Protein AF-A0A730QBM3-F1 (afdb_monomer_lite)

Radius of gyration: 11.01 Å; chains: 1; bounding box: 27×21×22 Å

Sequence (63 aa):
MSKIAEFVKRMEEQGRTLEVSGNFVVVTPAAELSITDMLEMQNLNKKGELADYITKSIKGAAQ

pLDDT: mean 84.25, std 12.79, range [33.66, 91.94]

Foldseek 3Di:
DDPLVVLQVVLVVVVWHWADDPLDIDIPPPPPPDPVNVVSRCVCCVVDNSVVVSVVVVVVVPD

Organism: NCBI:txid611

Secondary structure (DSSP, 8-state):
--HHHHHHHHHHHTT-EEEEETTEEEEES-TT--HHHHHHHHHHTTTSHHHHHHHHHHHHHT-

Structure (mmCIF, N/CA/C/O backbone):
data_AF-A0A730QBM3-F1
#
_entry.id   AF-A0A730QBM3-F1
#
loop_
_atom_site.group_PDB
_atom_site.id
_atom_site.type_symbol
_atom_site.label_atom_id
_atom_site.label_alt_id
_atom_site.label_comp_id
_atom_site.label_asym_id
_atom_site.label_entity_id
_atom_site.label_seq_id
_atom_site.pdbx_PDB_ins_code
_atom_site.Cartn_x
_atom_site.Cartn_y
_atom_site.Cartn_z
_atom_site.occupancy
_atom_site.B_iso_or_equiv
_atom_site.auth_seq_id
_atom_site.auth_comp_id
_atom_site.auth_asym_id
_atom_site.auth_atom_id
_atom_site.pdbx_PDB_model_num
ATOM 1 N N . MET A 1 1 ? 3.937 13.615 6.690 1.00 57.88 1 MET A N 1
ATOM 2 C CA . MET A 1 1 ? 3.212 12.706 5.776 1.00 57.88 1 MET A CA 1
ATOM 3 C C . MET A 1 1 ? 3.020 11.373 6.482 1.00 57.88 1 MET A C 1
ATOM 5 O O . MET A 1 1 ? 3.819 11.053 7.352 1.00 57.88 1 MET A O 1
ATOM 9 N N . SER A 1 2 ? 1.943 10.640 6.194 1.00 82.62 2 SER A N 1
ATOM 10 C CA . SER A 1 2 ? 1.756 9.286 6.739 1.00 82.62 2 SER A CA 1
ATOM 11 C C . SER A 1 2 ? 2.679 8.309 6.013 1.00 82.62 2 SER A C 1
ATOM 13 O O . SER A 1 2 ? 2.779 8.390 4.792 1.00 82.62 2 SER A O 1
ATOM 15 N N . LYS A 1 3 ? 3.273 7.343 6.728 1.00 87.56 3 LYS A N 1
ATOM 16 C CA . LYS A 1 3 ? 4.153 6.310 6.137 1.00 87.56 3 LYS A CA 1
ATOM 17 C C . LYS A 1 3 ? 3.514 5.579 4.950 1.00 87.56 3 LYS A C 1
ATOM 19 O O . LYS A 1 3 ? 4.194 5.233 3.997 1.00 87.56 3 LYS A O 1
ATOM 24 N N . ILE A 1 4 ? 2.193 5.394 4.997 1.00 89.69 4 ILE A N 1
ATOM 25 C CA . ILE A 1 4 ? 1.405 4.803 3.910 1.00 89.69 4 ILE A CA 1
ATOM 26 C C . ILE A 1 4 ? 1.448 5.671 2.645 1.00 89.69 4 ILE A C 1
ATOM 28 O O . ILE A 1 4 ? 1.669 5.150 1.561 1.00 89.69 4 ILE A O 1
ATOM 32 N N . ALA A 1 5 ? 1.281 6.988 2.778 1.00 89.12 5 ALA A N 1
ATOM 33 C CA . ALA A 1 5 ? 1.318 7.909 1.643 1.00 89.12 5 ALA A CA 1
ATOM 34 C C . ALA A 1 5 ? 2.720 7.984 1.021 1.00 89.12 5 ALA A C 1
ATOM 36 O O . ALA A 1 5 ? 2.847 8.034 -0.198 1.00 89.12 5 ALA A O 1
ATOM 37 N N . GLU A 1 6 ? 3.769 7.952 1.850 1.00 91.62 6 GLU A N 1
ATOM 38 C CA . GLU A 1 6 ? 5.154 7.893 1.366 1.00 91.62 6 GLU A CA 1
ATOM 39 C C . GLU A 1 6 ? 5.428 6.583 0.624 1.00 91.62 6 GLU A C 1
ATOM 41 O O . GLU A 1 6 ? 5.989 6.610 -0.465 1.00 91.62 6 GLU A O 1
ATOM 46 N N . PHE A 1 7 ? 4.969 5.450 1.164 1.00 90.94 7 PHE A N 1
ATOM 47 C CA . PHE A 1 7 ? 5.096 4.147 0.514 1.00 90.94 7 PHE A CA 1
ATOM 48 C C . PHE A 1 7 ? 4.374 4.095 -0.836 1.00 90.94 7 PHE A C 1
ATOM 50 O O . PHE A 1 7 ? 4.967 3.680 -1.827 1.00 90.94 7 PHE A O 1
ATOM 57 N N . VAL A 1 8 ? 3.115 4.543 -0.891 1.00 90.06 8 VAL A N 1
ATOM 58 C CA . VAL A 1 8 ? 2.316 4.549 -2.127 1.00 90.06 8 VAL A CA 1
ATOM 59 C C . VAL A 1 8 ? 2.980 5.419 -3.187 1.00 90.06 8 VAL A C 1
ATOM 61 O O . VAL A 1 8 ? 3.252 4.929 -4.278 1.00 90.06 8 VAL A O 1
ATOM 64 N N . LYS A 1 9 ? 3.352 6.654 -2.831 1.00 90.25 9 LYS A N 1
ATOM 65 C CA . LYS A 1 9 ? 4.046 7.563 -3.745 1.00 90.25 9 LYS A CA 1
ATOM 66 C C . LYS A 1 9 ? 5.350 6.957 -4.266 1.00 90.25 9 LYS A C 1
ATOM 68 O O . LYS A 1 9 ? 5.629 7.024 -5.455 1.00 90.25 9 LYS A O 1
ATOM 73 N N . ARG A 1 10 ? 6.132 6.323 -3.390 1.00 90.94 10 ARG A N 1
ATOM 74 C CA . ARG A 1 10 ? 7.391 5.672 -3.765 1.00 90.94 10 ARG A CA 1
ATOM 75 C C . ARG A 1 10 ? 7.168 4.510 -4.736 1.00 90.94 10 ARG A C 1
ATOM 77 O O . ARG A 1 10 ? 7.970 4.323 -5.644 1.00 90.94 10 ARG A O 1
ATOM 84 N N . MET A 1 11 ? 6.102 3.729 -4.551 1.00 90.94 11 MET A N 1
ATOM 85 C CA . MET A 1 11 ? 5.721 2.667 -5.488 1.00 90.94 11 MET A CA 1
ATOM 86 C C . MET A 1 11 ? 5.328 3.251 -6.850 1.00 90.94 11 MET A C 1
ATOM 88 O O . MET A 1 11 ? 5.822 2.770 -7.867 1.00 90.94 11 MET A O 1
ATOM 92 N N . GLU A 1 12 ? 4.551 4.336 -6.873 1.00 89.38 12 GLU A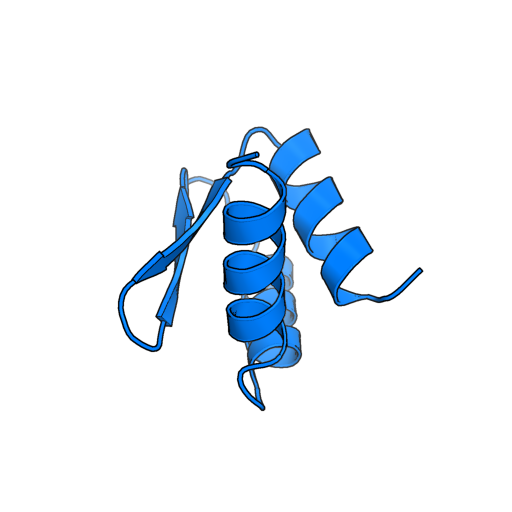 N 1
ATOM 93 C CA . GLU A 1 12 ? 4.190 5.048 -8.108 1.00 89.38 12 GLU A CA 1
ATOM 94 C C . GLU A 1 12 ? 5.419 5.622 -8.831 1.00 89.38 12 GLU A C 1
ATOM 96 O O . GLU A 1 12 ? 5.550 5.467 -10.043 1.00 89.38 12 GLU A O 1
ATOM 101 N N . GLU A 1 13 ? 6.368 6.213 -8.097 1.00 90.69 13 GLU A N 1
ATOM 102 C CA . GLU A 1 13 ? 7.638 6.718 -8.644 1.00 90.69 13 GLU A CA 1
ATOM 103 C C . GLU A 1 13 ? 8.517 5.599 -9.226 1.00 90.69 13 GLU A C 1
ATOM 105 O O . GLU A 1 13 ? 9.307 5.838 -10.138 1.00 90.69 13 GLU A O 1
ATOM 110 N N . GLN A 1 14 ? 8.354 4.363 -8.747 1.00 88.31 14 GLN A N 1
ATOM 111 C CA . GLN A 1 14 ? 8.981 3.165 -9.314 1.00 88.31 14 GLN A CA 1
ATOM 112 C C . GLN A 1 14 ? 8.192 2.565 -10.491 1.00 88.31 14 GLN A C 1
ATOM 114 O O . GLN A 1 14 ? 8.546 1.492 -10.978 1.00 88.31 14 GLN A O 1
ATOM 119 N N . GLY A 1 15 ? 7.122 3.224 -10.947 1.00 88.88 15 GLY A N 1
ATOM 120 C CA . GLY A 1 15 ? 6.259 2.732 -12.020 1.00 88.88 15 GLY A CA 1
ATOM 121 C C . GLY A 1 15 ? 5.378 1.556 -11.598 1.00 88.88 15 GLY A C 1
ATOM 122 O O . GLY A 1 15 ? 4.966 0.763 -12.444 1.00 88.88 15 GLY A O 1
ATOM 123 N N . ARG A 1 16 ? 5.117 1.412 -10.294 1.00 90.12 16 ARG A N 1
ATOM 124 C CA . ARG A 1 16 ? 4.260 0.368 -9.730 1.00 90.12 16 ARG A CA 1
ATOM 125 C C . ARG A 1 16 ? 2.932 0.960 -9.286 1.00 90.12 16 ARG A C 1
ATOM 127 O O . ARG A 1 16 ? 2.869 2.022 -8.676 1.00 90.12 16 ARG A O 1
ATOM 134 N N . THR A 1 17 ? 1.868 0.218 -9.526 1.00 89.81 17 THR A N 1
ATOM 135 C CA . THR A 1 17 ? 0.512 0.547 -9.104 1.00 89.81 17 THR A CA 1
ATOM 136 C C . THR A 1 17 ? 0.116 -0.352 -7.944 1.00 89.81 17 THR A C 1
ATOM 138 O O . THR A 1 17 ? 0.389 -1.554 -7.959 1.00 89.81 17 THR A O 1
ATOM 141 N N . LEU A 1 18 ? -0.512 0.241 -6.930 1.00 90.38 18 LEU A N 1
ATOM 142 C CA . LE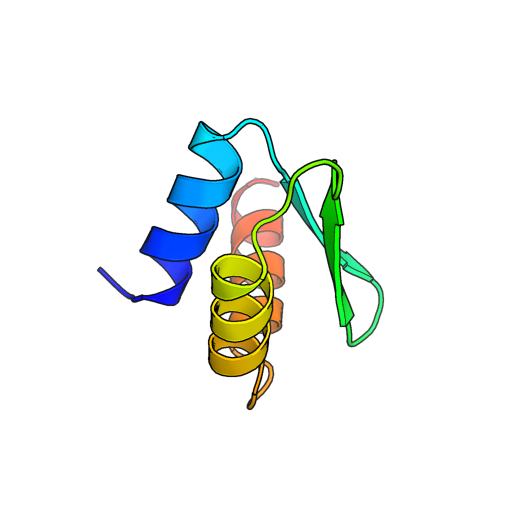U A 1 18 ? -1.094 -0.471 -5.800 1.00 90.38 18 LEU A CA 1
ATOM 143 C C . LEU A 1 18 ? -2.614 -0.486 -5.946 1.00 90.38 18 LEU A C 1
ATOM 145 O O . LEU A 1 18 ? -3.236 0.563 -6.093 1.00 90.38 18 LEU A O 1
ATOM 149 N N . GLU A 1 19 ? -3.210 -1.666 -5.861 1.00 90.12 19 GLU A N 1
ATOM 150 C CA . GLU A 1 19 ? -4.648 -1.874 -6.019 1.00 90.12 19 GLU A CA 1
ATOM 151 C C . GLU A 1 19 ? -5.191 -2.734 -4.881 1.00 90.12 19 GLU A C 1
ATOM 153 O O . GLU A 1 19 ? -4.477 -3.551 -4.301 1.00 90.12 19 GLU A O 1
ATOM 158 N N . VAL A 1 20 ? -6.474 -2.577 -4.558 1.00 89.75 20 VAL A N 1
ATOM 159 C CA . VAL A 1 20 ? -7.153 -3.442 -3.586 1.00 89.75 20 VAL A CA 1
ATOM 160 C C . VAL A 1 20 ? -8.032 -4.432 -4.337 1.00 89.75 20 VAL A C 1
ATOM 162 O O . VAL A 1 20 ? -9.028 -4.053 -4.947 1.00 89.75 20 VAL A O 1
ATOM 165 N N . SER A 1 21 ? -7.673 -5.713 -4.276 1.00 84.25 21 SER A N 1
ATOM 166 C CA . SER A 1 21 ? -8.491 -6.823 -4.770 1.00 84.25 21 SER A CA 1
ATOM 167 C C . SER A 1 21 ? -9.132 -7.547 -3.591 1.00 84.25 21 SER A C 1
ATOM 169 O O . SER A 1 21 ? -8.498 -8.343 -2.893 1.00 84.25 21 SER A O 1
ATOM 171 N N . GLY A 1 22 ? -10.408 -7.250 -3.342 1.00 81.62 22 GLY A N 1
ATOM 172 C CA . GLY A 1 22 ? -11.138 -7.770 -2.187 1.00 81.62 22 GLY A CA 1
ATOM 173 C C . GLY A 1 22 ? -10.538 -7.263 -0.875 1.00 81.62 22 GLY A C 1
ATOM 174 O O . GLY A 1 22 ? -10.607 -6.075 -0.586 1.00 81.62 22 GLY A O 1
ATOM 175 N N . ASN A 1 23 ? -9.946 -8.167 -0.088 1.00 79.44 23 ASN A N 1
ATOM 176 C CA . ASN A 1 23 ? -9.298 -7.840 1.188 1.00 79.44 23 ASN A CA 1
ATOM 177 C C . ASN A 1 23 ? -7.759 -7.775 1.091 1.00 79.44 23 ASN A C 1
ATOM 179 O O . ASN A 1 23 ? -7.073 -7.722 2.112 1.00 79.44 23 ASN A O 1
ATOM 183 N N . PHE A 1 24 ? -7.206 -7.833 -0.125 1.00 82.19 24 PHE A N 1
ATOM 184 C CA . PHE A 1 24 ? -5.766 -7.885 -0.365 1.00 82.19 24 PHE A CA 1
ATOM 185 C C . PHE A 1 24 ? -5.282 -6.664 -1.138 1.00 82.19 24 PHE A C 1
ATOM 187 O O . PHE A 1 24 ? -5.942 -6.204 -2.066 1.00 82.19 24 PHE A O 1
ATOM 194 N N . VAL A 1 25 ? -4.096 -6.178 -0.768 1.00 88.56 25 VAL A N 1
ATOM 195 C CA . VAL A 1 25 ? -3.362 -5.170 -1.538 1.00 88.56 25 VAL A CA 1
ATOM 196 C C . VAL A 1 25 ? -2.465 -5.894 -2.532 1.00 88.56 25 VAL A C 1
ATOM 198 O O . VAL A 1 25 ? -1.676 -6.757 -2.145 1.00 88.56 25 VAL A O 1
ATOM 201 N N . VAL A 1 26 ? -2.603 -5.540 -3.801 1.00 89.56 26 VAL A N 1
ATOM 202 C CA . VAL A 1 26 ? -1.855 -6.084 -4.931 1.00 89.56 26 VAL A CA 1
ATOM 203 C C . VAL A 1 26 ? -0.953 -4.985 -5.482 1.00 89.56 26 VAL A C 1
ATOM 205 O O . VAL A 1 26 ? -1.344 -3.821 -5.509 1.00 89.56 26 VAL A O 1
ATOM 208 N N . VAL A 1 27 ? 0.256 -5.353 -5.905 1.00 90.19 27 VAL A N 1
ATOM 209 C CA . VAL A 1 27 ? 1.221 -4.446 -6.536 1.00 90.19 27 VAL A CA 1
ATOM 210 C C . VAL A 1 27 ? 1.565 -4.940 -7.938 1.00 90.19 27 VAL A C 1
ATOM 212 O O . VAL A 1 27 ? 1.905 -6.112 -8.112 1.00 90.19 27 VAL A O 1
ATOM 215 N N . THR A 1 28 ? 1.503 -4.050 -8.929 1.00 90.12 28 THR A N 1
ATOM 216 C CA . THR A 1 28 ? 1.745 -4.377 -10.342 1.00 90.12 28 THR A CA 1
ATOM 217 C C . THR A 1 28 ? 2.619 -3.302 -11.002 1.00 90.12 28 THR A C 1
ATOM 219 O O . THR A 1 28 ? 2.254 -2.135 -10.935 1.00 90.12 28 THR A O 1
ATOM 222 N N . PRO A 1 29 ? 3.738 -3.645 -11.669 1.00 89.31 29 PRO A N 1
ATOM 223 C CA . PRO A 1 29 ? 4.347 -4.970 -11.735 1.00 89.31 29 PRO A CA 1
ATOM 224 C C . PRO A 1 29 ? 5.011 -5.374 -10.404 1.00 89.31 29 PRO A C 1
ATOM 226 O O . PRO A 1 29 ? 5.679 -4.580 -9.738 1.00 89.31 29 PRO A O 1
ATOM 229 N N . ALA A 1 30 ? 4.869 -6.652 -10.042 1.00 84.44 30 ALA A N 1
ATOM 230 C CA . ALA A 1 30 ? 5.549 -7.252 -8.888 1.00 84.44 30 ALA A CA 1
ATOM 231 C C . ALA A 1 30 ? 6.991 -7.700 -9.200 1.00 84.44 30 ALA A C 1
ATOM 233 O O . ALA A 1 30 ? 7.720 -8.118 -8.300 1.00 84.44 30 ALA A O 1
ATOM 234 N N . ALA A 1 31 ? 7.411 -7.626 -10.469 1.00 83.88 31 ALA A N 1
ATOM 235 C CA . ALA A 1 31 ? 8.776 -7.942 -10.873 1.00 83.88 31 ALA A CA 1
ATOM 236 C C . ALA A 1 31 ? 9.772 -7.047 -10.119 1.00 83.88 31 ALA A C 1
ATOM 238 O O . ALA A 1 31 ? 9.510 -5.863 -9.895 1.00 83.88 31 ALA A O 1
ATOM 239 N N . GLU A 1 32 ? 10.885 -7.636 -9.676 1.00 84.81 32 GLU A N 1
ATOM 240 C CA . GLU A 1 32 ? 11.965 -6.929 -8.967 1.00 84.81 32 GLU A CA 1
ATOM 241 C C . GLU A 1 32 ? 11.505 -6.188 -7.700 1.00 84.81 32 GLU A C 1
ATOM 243 O O . GLU A 1 32 ? 12.142 -5.235 -7.252 1.00 84.81 32 GLU A O 1
ATOM 248 N N . LEU A 1 33 ? 10.363 -6.569 -7.119 1.00 86.81 33 LEU A N 1
ATOM 249 C CA . LEU A 1 33 ? 9.942 -6.037 -5.831 1.00 86.81 33 LEU A CA 1
ATOM 250 C C . LEU A 1 33 ? 10.907 -6.553 -4.760 1.00 86.81 33 LEU A C 1
ATOM 252 O O . LEU A 1 33 ? 11.104 -7.760 -4.607 1.00 86.81 33 LEU A O 1
ATOM 256 N N . SER A 1 34 ? 11.528 -5.635 -4.026 1.00 90.00 34 SER A N 1
ATOM 257 C CA . SER A 1 34 ? 12.471 -6.014 -2.978 1.00 90.00 34 SER A CA 1
ATOM 258 C C . SER A 1 34 ? 11.740 -6.670 -1.807 1.00 90.00 34 SER A C 1
ATOM 260 O O . SER A 1 34 ? 10.625 -6.288 -1.456 1.00 90.00 34 SER A O 1
ATOM 262 N N . ILE A 1 35 ? 12.396 -7.615 -1.131 1.00 88.94 35 ILE A N 1
ATOM 263 C CA . ILE A 1 35 ? 11.839 -8.263 0.071 1.00 88.94 35 ILE A CA 1
ATOM 264 C C . ILE A 1 35 ? 11.498 -7.214 1.143 1.00 88.94 35 ILE A C 1
ATOM 266 O O . ILE A 1 35 ? 10.465 -7.312 1.801 1.00 88.94 35 ILE A O 1
ATOM 270 N N . THR A 1 36 ? 12.322 -6.172 1.275 1.00 90.69 36 THR A N 1
ATOM 271 C CA . THR A 1 36 ? 12.069 -5.032 2.170 1.00 90.69 36 THR A CA 1
ATOM 272 C C . THR A 1 36 ? 10.731 -4.354 1.879 1.00 90.69 36 THR A C 1
ATOM 274 O O . THR A 1 36 ? 10.003 -4.013 2.806 1.00 90.69 36 THR A O 1
ATOM 277 N N . ASP A 1 37 ? 10.365 -4.232 0.605 1.00 90.00 37 ASP A N 1
ATOM 278 C CA . ASP A 1 37 ? 9.131 -3.576 0.171 1.00 90.00 37 ASP A CA 1
ATOM 279 C C . ASP A 1 37 ? 7.913 -4.436 0.441 1.00 90.00 37 ASP A C 1
ATOM 281 O O . ASP A 1 37 ? 6.877 -3.931 0.862 1.00 90.00 37 ASP A O 1
ATOM 285 N N . MET A 1 38 ? 8.056 -5.751 0.274 1.00 88.81 38 MET A N 1
ATOM 286 C CA . MET A 1 38 ? 7.030 -6.710 0.670 1.00 88.81 38 MET A CA 1
ATOM 287 C C . MET A 1 38 ? 6.779 -6.668 2.180 1.00 88.81 38 MET A C 1
ATOM 289 O O . MET A 1 38 ? 5.626 -6.665 2.611 1.00 88.81 38 MET A O 1
ATOM 293 N N . LEU A 1 39 ? 7.842 -6.618 2.989 1.00 91.75 39 LEU A N 1
ATOM 294 C CA . LEU A 1 39 ? 7.739 -6.529 4.447 1.00 91.75 39 LEU A CA 1
ATOM 295 C C . LEU A 1 39 ? 7.108 -5.206 4.886 1.00 91.75 39 LEU A C 1
ATOM 297 O O . LEU A 1 39 ? 6.243 -5.198 5.762 1.00 91.75 39 LEU A O 1
ATOM 301 N N . GLU A 1 40 ? 7.502 -4.098 4.261 1.00 91.94 40 GLU A N 1
ATOM 302 C CA . GLU A 1 40 ? 6.924 -2.783 4.522 1.00 91.94 40 GLU A CA 1
ATOM 303 C C . GLU A 1 40 ? 5.439 -2.749 4.137 1.00 91.94 40 GLU A C 1
ATOM 305 O O . GLU A 1 40 ? 4.612 -2.365 4.962 1.00 91.94 40 GLU A O 1
ATOM 310 N N . MET A 1 41 ? 5.073 -3.266 2.959 1.00 90.25 41 MET A N 1
ATOM 311 C CA . M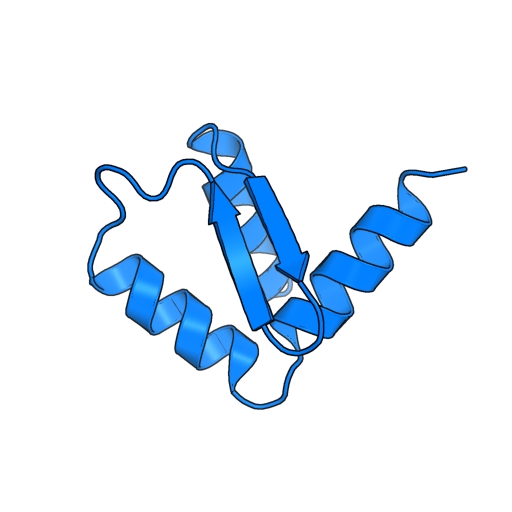ET A 1 41 ? 3.682 -3.391 2.511 1.00 90.25 41 MET A CA 1
ATOM 312 C C . MET A 1 41 ? 2.834 -4.196 3.502 1.00 90.25 41 MET A C 1
ATOM 314 O O . MET A 1 41 ? 1.745 -3.766 3.883 1.00 90.25 41 MET A O 1
ATOM 318 N N . GLN A 1 42 ? 3.331 -5.350 3.957 1.00 89.19 42 GLN A N 1
ATOM 319 C CA . GLN A 1 42 ? 2.634 -6.179 4.944 1.00 89.19 42 GLN A CA 1
ATOM 320 C C . GLN A 1 42 ? 2.500 -5.473 6.294 1.00 89.19 42 GLN A C 1
ATOM 322 O O . GLN A 1 42 ? 1.443 -5.539 6.921 1.00 89.19 42 GLN A O 1
ATOM 327 N N . ASN A 1 43 ? 3.542 -4.771 6.739 1.00 91.94 43 ASN A N 1
ATOM 328 C CA . ASN A 1 43 ? 3.514 -4.025 7.991 1.00 91.94 43 ASN A CA 1
ATOM 329 C C . ASN A 1 43 ? 2.507 -2.864 7.937 1.00 91.94 43 ASN A C 1
ATOM 331 O O . ASN A 1 43 ? 1.741 -2.670 8.880 1.00 91.94 43 ASN A O 1
ATOM 335 N N . LEU A 1 44 ? 2.456 -2.143 6.815 1.00 91.00 44 LEU A N 1
ATOM 336 C CA . LEU A 1 44 ? 1.503 -1.058 6.568 1.00 91.00 44 LEU A CA 1
ATOM 337 C C . LEU A 1 44 ? 0.067 -1.571 6.379 1.00 91.00 44 LEU A C 1
ATOM 339 O O . LEU A 1 44 ? -0.887 -0.881 6.729 1.00 91.00 44 LEU A O 1
ATOM 343 N N . ASN A 1 45 ? -0.111 -2.793 5.871 1.00 89.81 45 ASN A N 1
ATOM 344 C CA . ASN A 1 45 ? -1.424 -3.415 5.708 1.00 89.81 45 ASN A CA 1
ATOM 345 C C . ASN A 1 45 ? -1.866 -4.276 6.907 1.00 89.81 45 ASN A C 1
ATOM 347 O O . ASN A 1 45 ? -2.930 -4.887 6.858 1.00 89.81 45 ASN A O 1
ATOM 351 N N . LYS A 1 46 ? -1.097 -4.333 8.004 1.00 86.06 46 LYS A N 1
ATOM 352 C CA . LYS A 1 46 ? -1.353 -5.248 9.135 1.00 86.06 46 LYS A CA 1
ATOM 353 C C . LYS A 1 46 ? -2.739 -5.082 9.773 1.00 86.06 46 LYS A C 1
ATOM 355 O O . LYS A 1 46 ? -3.289 -6.043 10.302 1.00 86.06 46 LYS A O 1
ATOM 360 N N . LYS A 1 47 ? -3.299 -3.872 9.727 1.00 86.69 47 LYS A N 1
ATOM 361 C CA . LYS A 1 47 ? -4.656 -3.546 10.202 1.00 86.69 47 LYS A CA 1
ATOM 362 C C . LYS A 1 47 ? -5.619 -3.170 9.066 1.00 86.69 47 LYS A C 1
ATOM 364 O O . LYS A 1 47 ? -6.681 -2.621 9.332 1.00 86.69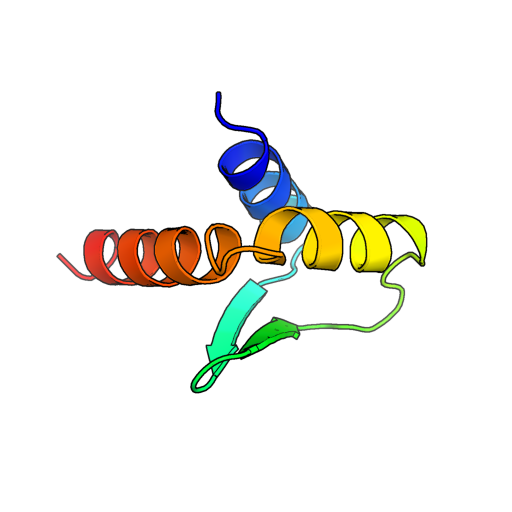 47 LYS A O 1
ATOM 369 N N . GLY A 1 48 ? -5.237 -3.417 7.811 1.00 87.31 48 GLY A N 1
ATOM 370 C CA . GLY A 1 48 ? -5.976 -2.966 6.628 1.00 87.31 48 GLY A CA 1
ATOM 371 C C . GLY A 1 48 ? -5.801 -1.478 6.302 1.00 87.31 48 GLY A C 1
ATOM 372 O O . GLY A 1 48 ? -6.501 -0.964 5.438 1.00 87.31 48 GLY A O 1
ATOM 373 N N . GLU A 1 49 ? -4.882 -0.772 6.970 1.00 90.31 49 GLU A N 1
ATOM 374 C CA . GLU A 1 49 ? -4.701 0.680 6.806 1.00 90.31 49 GLU A CA 1
ATOM 375 C C . GLU A 1 49 ? -4.213 1.050 5.397 1.00 90.31 49 GLU A C 1
ATOM 377 O O . GLU A 1 49 ? -4.698 2.015 4.810 1.00 90.31 49 GLU A O 1
ATOM 382 N N . LEU A 1 50 ? -3.292 0.264 4.823 1.00 89.94 50 LEU A N 1
ATOM 383 C CA . LEU A 1 50 ? -2.846 0.439 3.438 1.00 89.94 50 LEU A CA 1
ATOM 384 C C . LEU A 1 50 ? -3.998 0.226 2.441 1.00 89.94 50 LEU A C 1
ATOM 386 O O . LEU A 1 50 ? -4.180 1.042 1.541 1.00 89.94 50 LEU A O 1
ATOM 390 N N . ALA A 1 51 ? -4.796 -0.831 2.617 1.00 90.56 51 ALA A N 1
ATOM 391 C CA . ALA A 1 51 ? -5.954 -1.097 1.765 1.00 90.56 51 ALA A CA 1
ATOM 392 C C . ALA A 1 51 ? -7.020 0.010 1.859 1.00 90.56 51 ALA A C 1
ATOM 394 O O . ALA A 1 51 ? -7.535 0.463 0.835 1.00 90.56 51 ALA A O 1
ATOM 395 N N . ASP A 1 52 ? -7.328 0.486 3.068 1.00 90.56 52 ASP A N 1
ATOM 396 C CA . ASP A 1 52 ? -8.260 1.598 3.283 1.00 90.56 52 ASP A CA 1
ATOM 397 C C . ASP A 1 52 ? -7.755 2.882 2.609 1.00 90.56 52 ASP A C 1
ATOM 399 O O . ASP A 1 52 ? -8.515 3.553 1.909 1.00 90.56 52 ASP A O 1
ATOM 403 N N . TYR A 1 53 ? -6.456 3.177 2.735 1.00 89.75 53 TYR A N 1
ATOM 404 C CA . TYR A 1 53 ? -5.837 4.326 2.079 1.00 89.75 53 TYR A CA 1
ATOM 405 C C . TYR A 1 53 ? -5.923 4.238 0.555 1.00 89.75 53 TYR A C 1
ATOM 407 O O . TYR A 1 53 ? -6.387 5.184 -0.070 1.00 89.75 53 TYR A O 1
ATOM 415 N N . ILE A 1 54 ? -5.527 3.114 -0.051 1.00 88.44 54 ILE A N 1
ATOM 416 C CA . ILE A 1 54 ? -5.587 2.928 -1.510 1.00 88.44 54 ILE A CA 1
ATOM 417 C C . ILE A 1 54 ? -7.036 3.043 -1.998 1.00 88.44 54 ILE A C 1
ATOM 419 O O . ILE A 1 54 ? -7.311 3.768 -2.948 1.00 88.44 54 ILE A O 1
ATOM 423 N N . THR A 1 55 ? -7.985 2.411 -1.301 1.00 87.75 55 THR A N 1
ATOM 424 C CA . THR A 1 55 ? -9.416 2.490 -1.637 1.00 87.75 55 THR A CA 1
ATOM 425 C C . THR A 1 55 ? -9.932 3.930 -1.598 1.00 87.75 55 THR A C 1
ATOM 427 O O . THR A 1 55 ? -10.685 4.348 -2.480 1.00 87.75 55 THR A O 1
ATOM 430 N N . LYS A 1 56 ? -9.520 4.711 -0.593 1.00 86.25 56 LYS A N 1
ATOM 431 C CA . LYS A 1 56 ? -9.881 6.129 -0.457 1.00 86.25 56 LYS A CA 1
ATOM 432 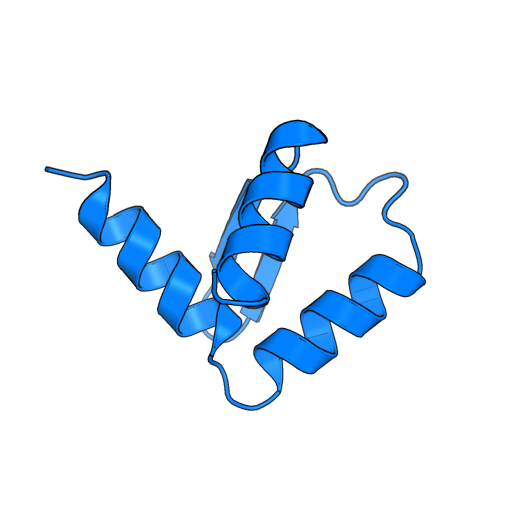C C . LYS A 1 56 ? -9.196 7.011 -1.495 1.00 86.25 56 LYS A C 1
ATOM 434 O O . LYS A 1 56 ? -9.858 7.884 -2.046 1.00 86.25 56 LYS A O 1
ATOM 439 N N . SER A 1 57 ? -7.920 6.774 -1.790 1.00 78.75 57 SER A N 1
ATOM 440 C CA . SER A 1 57 ? -7.165 7.513 -2.806 1.00 78.75 57 SER A CA 1
ATOM 441 C C . SER A 1 57 ? -7.726 7.273 -4.207 1.00 78.75 57 SER A C 1
ATOM 443 O O . SER A 1 57 ? -7.934 8.232 -4.942 1.00 78.75 57 SER A O 1
ATOM 445 N N . ILE A 1 58 ? -8.086 6.029 -4.548 1.00 67.62 58 ILE A N 1
ATOM 446 C CA . ILE A 1 58 ? -8.745 5.698 -5.823 1.00 67.62 58 ILE A CA 1
ATOM 447 C C . ILE A 1 58 ? -10.136 6.341 -5.897 1.00 67.62 58 ILE A C 1
ATOM 449 O O . ILE A 1 58 ? -10.484 6.935 -6.914 1.00 67.62 58 ILE A O 1
ATOM 453 N N . LYS A 1 59 ? -10.930 6.288 -4.816 1.00 59.91 59 LYS A N 1
ATOM 454 C CA . LYS A 1 59 ? -12.231 6.980 -4.772 1.00 59.91 59 LYS A CA 1
ATOM 455 C C . LYS A 1 59 ? -12.108 8.502 -4.875 1.00 59.91 59 LYS A C 1
ATOM 457 O O . LYS A 1 59 ? -12.998 9.125 -5.439 1.00 59.91 59 LYS A O 1
ATOM 462 N N . GLY A 1 60 ? -11.039 9.090 -4.340 1.00 50.47 60 GLY A N 1
ATOM 463 C CA . GLY A 1 60 ? -10.765 10.525 -4.432 1.00 50.47 60 GLY A CA 1
ATOM 464 C C . GLY A 1 60 ? -10.256 10.974 -5.804 1.00 50.47 60 GLY A C 1
ATOM 465 O O . GLY A 1 60 ? -10.476 12.121 -6.172 1.00 50.47 60 GLY A O 1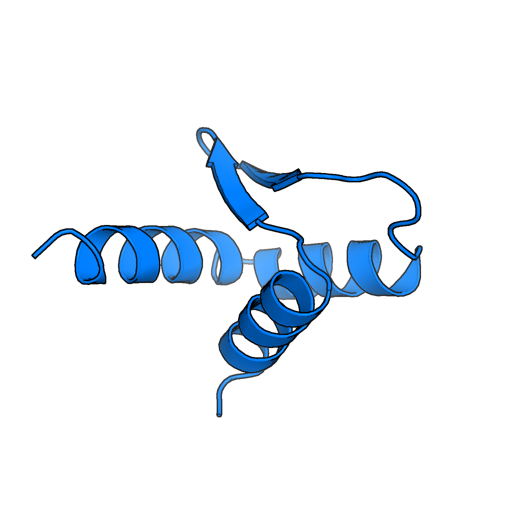
ATOM 466 N N . ALA A 1 61 ? -9.620 10.084 -6.571 1.00 47.53 61 ALA A N 1
ATOM 467 C CA . ALA A 1 61 ? -9.140 10.356 -7.929 1.00 47.53 61 ALA A CA 1
ATOM 468 C C . ALA A 1 61 ? -10.225 10.192 -9.017 1.00 47.53 61 ALA A C 1
ATOM 470 O O . ALA A 1 61 ? -9.985 10.523 -10.174 1.00 47.53 61 ALA A O 1
ATOM 471 N N . ALA A 1 62 ? -11.407 9.678 -8.660 1.00 37.44 62 ALA A N 1
ATOM 472 C CA . ALA A 1 62 ? -12.529 9.436 -9.571 1.00 37.44 62 ALA A CA 1
ATOM 473 C C . ALA A 1 62 ? -13.574 10.576 -9.609 1.00 37.44 62 ALA A C 1
ATOM 475 O O . ALA A 1 62 ? -14.707 10.337 -10.030 1.00 37.44 62 ALA A O 1
ATOM 476 N N . GLN A 1 63 ? -13.226 11.791 -9.166 1.00 33.66 63 GLN A N 1
ATOM 477 C CA . GLN A 1 63 ? -14.090 12.981 -9.237 1.00 33.66 63 GLN A CA 1
ATOM 478 C C . GLN A 1 63 ? -13.519 14.071 -10.136 1.00 33.66 63 GLN A C 1
ATOM 480 O O . GLN A 1 63 ? -12.297 14.320 -10.059 1.00 33.66 63 GLN A O 1
#